Protein AF-A0A8V8TLH5-F1 (afdb_monomer_lite)

Secondary structure (DSSP, 8-state):
------GGGS-HHHHHHHHHHHHH-EEEEEEETTEEEEEEEEEEEETTTTEEEEEEETTEEEEEEEGGGEEEEEESS-SHHHHHTT-TTS-GGGEEEEEE-SSSS-EEEEEEE-

Organism: Homo sapiens (NCBI:txid9606)

pLDDT: mean 89.62, std 9.77, range [37.41, 97.0]

Sequence (114 aa):
MSTTVNVDSLAEYEKSQIKRALELGTVMTVFSFRKSTPERRTVQVIMETRQVAWSKTADKIEGFLDIMEIKEIRPGKNSKDFERAKAVRQKEDCCFTILYGTQFVLSTLSLAVG

Structure (mmCIF, N/CA/C/O backbone):
data_AF-A0A8V8TLH5-F1
#
_entry.id   AF-A0A8V8TLH5-F1
#
loop_
_atom_site.group_PDB
_atom_site.id
_atom_site.type_symbol
_atom_site.label_atom_id
_atom_site.label_alt_id
_atom_site.label_comp_id
_atom_site.label_asym_id
_atom_site.label_entity_id
_atom_site.label_seq_id
_atom_site.pdbx_PDB_ins_code
_atom_site.Cartn_x
_atom_site.Cartn_y
_atom_site.Cartn_z
_atom_site.occupancy
_atom_site.B_iso_or_equiv
_atom_site.auth_seq_id
_atom_site.auth_comp_id
_atom_site.auth_asym_id
_atom_site.auth_atom_id
_atom_site.pdbx_PDB_model_num
ATOM 1 N N . MET A 1 1 ? -10.941 -4.119 -17.618 1.00 37.41 1 MET A N 1
ATOM 2 C CA . MET A 1 1 ? -11.616 -2.842 -17.308 1.00 37.41 1 MET A CA 1
ATOM 3 C C . MET A 1 1 ? -11.698 -2.752 -15.798 1.00 37.41 1 MET A C 1
ATOM 5 O O . MET A 1 1 ? -12.304 -3.633 -15.208 1.00 37.41 1 MET A O 1
ATOM 9 N N . SER A 1 2 ? -11.005 -1.797 -15.175 1.00 47.72 2 SER A N 1
ATOM 10 C CA . SER A 1 2 ? -11.088 -1.614 -13.723 1.00 47.72 2 SER A CA 1
ATOM 11 C C . SER A 1 2 ? -12.333 -0.786 -13.435 1.00 47.72 2 SER A C 1
ATOM 13 O O . SER A 1 2 ? -12.397 0.380 -13.824 1.00 47.72 2 SER A O 1
ATOM 15 N N . T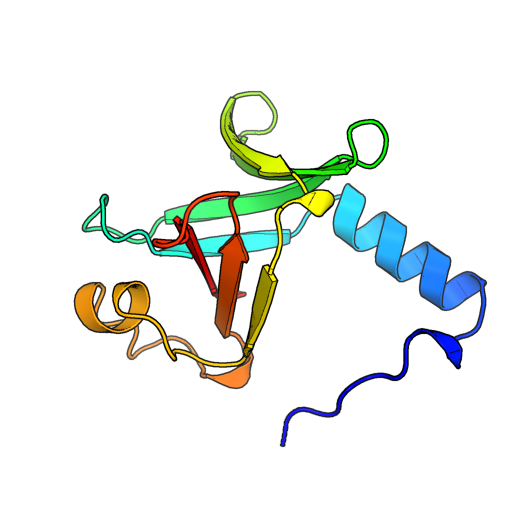HR A 1 3 ? -13.364 -1.402 -12.864 1.00 54.19 3 THR A N 1
ATOM 16 C CA . THR A 1 3 ? -14.587 -0.698 -12.477 1.00 54.19 3 THR A CA 1
ATOM 17 C C . THR A 1 3 ? -14.253 0.180 -11.277 1.00 54.19 3 THR A C 1
ATOM 19 O O . THR A 1 3 ? -14.034 -0.317 -10.175 1.00 54.19 3 THR A O 1
ATOM 22 N N . THR A 1 4 ? -14.159 1.491 -11.482 1.00 62.78 4 THR A N 1
ATOM 23 C CA . THR A 1 4 ? -13.987 2.448 -10.386 1.00 62.78 4 THR A CA 1
ATOM 24 C C . THR A 1 4 ? -15.260 2.446 -9.545 1.00 62.78 4 THR A C 1
ATOM 26 O O . THR A 1 4 ? -16.301 2.926 -9.994 1.00 62.78 4 THR A O 1
ATOM 29 N N . VAL A 1 5 ? -15.200 1.869 -8.344 1.00 73.06 5 VAL A N 1
ATOM 30 C CA . VAL A 1 5 ? -16.321 1.899 -7.398 1.00 73.06 5 VAL A CA 1
ATOM 31 C C . VAL A 1 5 ? -16.475 3.334 -6.900 1.00 73.06 5 VAL A C 1
ATOM 33 O O . VAL A 1 5 ? -15.538 3.893 -6.330 1.00 73.06 5 VAL A O 1
ATOM 36 N N . ASN A 1 6 ? -17.643 3.942 -7.116 1.00 81.06 6 ASN A N 1
ATOM 37 C CA . ASN A 1 6 ? -17.948 5.240 -6.524 1.00 81.06 6 ASN A CA 1
ATOM 38 C C . ASN A 1 6 ? -18.261 5.045 -5.035 1.00 81.06 6 ASN A C 1
ATOM 40 O O . ASN A 1 6 ? -19.387 4.706 -4.666 1.00 81.06 6 ASN A O 1
ATOM 44 N N . VAL A 1 7 ? -17.252 5.256 -4.190 1.00 81.94 7 VAL A N 1
ATOM 45 C CA . VAL A 1 7 ? -17.341 5.047 -2.739 1.00 81.94 7 VAL A CA 1
ATOM 46 C C . VAL A 1 7 ? -18.450 5.893 -2.111 1.00 81.94 7 VAL A C 1
ATOM 48 O O . VAL A 1 7 ? -19.109 5.422 -1.188 1.00 81.94 7 VAL A O 1
ATOM 51 N N . ASP A 1 8 ? -18.726 7.091 -2.631 1.00 83.81 8 ASP A N 1
ATOM 52 C CA . ASP A 1 8 ? -19.736 7.989 -2.059 1.00 83.81 8 ASP A CA 1
ATOM 53 C C . ASP A 1 8 ? -21.156 7.429 -2.190 1.00 83.81 8 ASP A C 1
ATOM 55 O O . ASP A 1 8 ? -21.980 7.642 -1.299 1.00 83.81 8 ASP A O 1
ATOM 59 N N . SER A 1 9 ? -21.405 6.643 -3.243 1.00 90.75 9 SER A N 1
ATOM 60 C CA . SER A 1 9 ? -22.699 6.005 -3.520 1.00 90.75 9 SER A CA 1
ATOM 61 C C . SER A 1 9 ? -22.980 4.733 -2.710 1.00 90.75 9 SER A C 1
ATOM 63 O O . SER A 1 9 ? -24.109 4.247 -2.728 1.00 90.75 9 SER A O 1
ATOM 65 N N . LEU A 1 10 ? -21.980 4.198 -2.001 1.00 90.75 10 LEU A N 1
ATOM 66 C CA . LEU A 1 10 ? -22.126 2.979 -1.202 1.00 90.75 10 LEU A CA 1
ATOM 67 C C . LEU A 1 10 ? -22.960 3.221 0.061 1.00 90.75 10 LEU A C 1
ATOM 69 O O . LEU A 1 10 ? -22.903 4.298 0.670 1.00 90.75 10 LEU A O 1
ATOM 73 N N . ALA A 1 11 ? -23.677 2.188 0.504 1.00 94.88 11 ALA A N 1
ATOM 74 C CA . ALA A 1 11 ? -24.384 2.218 1.777 1.00 94.88 11 ALA A CA 1
ATOM 75 C C . ALA A 1 11 ? -23.395 2.302 2.955 1.00 94.88 11 ALA A C 1
ATOM 77 O O . ALA A 1 11 ? -22.270 1.802 2.894 1.00 94.88 11 ALA A O 1
ATOM 78 N N . GLU A 1 12 ? -23.821 2.892 4.074 1.00 92.56 12 GLU A N 1
ATOM 79 C CA . GLU A 1 12 ? -22.938 3.118 5.231 1.00 92.56 12 GLU A CA 1
ATOM 80 C C . GLU A 1 12 ? -22.371 1.815 5.822 1.00 92.56 12 GLU A C 1
ATOM 82 O O . GLU A 1 12 ? -21.224 1.756 6.273 1.00 92.56 12 GLU A O 1
ATOM 87 N N . TYR A 1 13 ? -23.152 0.734 5.757 1.00 94.38 13 TYR A N 1
ATOM 88 C CA . TYR A 1 13 ? -22.699 -0.599 6.143 1.00 94.38 13 TYR A CA 1
ATOM 89 C C . TYR A 1 13 ? -21.555 -1.110 5.254 1.00 94.38 13 TYR A C 1
ATOM 91 O O . TYR A 1 13 ? -20.571 -1.634 5.772 1.00 94.38 13 TYR A O 1
ATOM 99 N N . GLU A 1 14 ? -21.631 -0.912 3.936 1.00 94.00 14 GLU A N 1
ATOM 100 C CA . GLU A 1 14 ? -20.583 -1.334 2.996 1.00 94.00 14 GLU A CA 1
ATOM 101 C C . GLU A 1 14 ? -19.297 -0.532 3.224 1.00 94.00 14 GLU A C 1
ATOM 103 O O . GLU A 1 14 ? -18.209 -1.101 3.316 1.00 94.00 14 GLU A O 1
ATOM 108 N N . LYS A 1 15 ? -19.421 0.788 3.425 1.00 92.44 15 LYS A N 1
ATOM 109 C CA . LYS A 1 15 ? -18.297 1.658 3.810 1.00 92.44 15 LYS A CA 1
ATOM 110 C C . LYS A 1 15 ? -17.635 1.174 5.103 1.00 92.44 15 LYS A C 1
ATOM 112 O O . LYS A 1 15 ? -16.407 1.128 5.192 1.00 92.44 15 LYS A O 1
ATOM 117 N N . SER A 1 16 ? -18.438 0.772 6.088 1.00 93.56 16 SER A N 1
ATOM 118 C CA . SER A 1 16 ? -17.955 0.237 7.368 1.00 93.56 16 SER A CA 1
ATOM 119 C C . SER A 1 16 ? -17.234 -1.103 7.203 1.00 93.56 16 SER A C 1
ATOM 121 O O . SER A 1 16 ? -16.185 -1.318 7.810 1.00 93.56 16 SER A O 1
ATOM 123 N N . GLN A 1 17 ? -17.745 -1.994 6.350 1.00 94.06 17 GLN A N 1
ATOM 124 C CA . GLN A 1 17 ? -17.081 -3.259 6.030 1.00 94.06 17 GLN A CA 1
ATOM 125 C C . GLN A 1 17 ? -15.730 -3.041 5.344 1.00 94.06 17 GLN A C 1
ATOM 127 O O . GLN A 1 17 ? -14.757 -3.702 5.703 1.00 94.06 17 GLN A O 1
ATOM 132 N N . ILE A 1 18 ? -15.648 -2.095 4.404 1.00 92.75 18 ILE A N 1
ATOM 133 C CA . ILE A 1 18 ? -14.396 -1.756 3.716 1.00 92.75 18 ILE A CA 1
ATOM 134 C C . ILE A 1 18 ? -13.369 -1.211 4.711 1.00 92.75 18 ILE A C 1
ATOM 136 O O . ILE A 1 18 ? -12.234 -1.684 4.726 1.00 92.75 18 ILE A O 1
ATOM 140 N N . LYS A 1 19 ? -13.757 -0.268 5.581 1.00 92.50 19 LYS A N 1
ATOM 141 C CA . LYS A 1 19 ? -12.868 0.261 6.632 1.00 92.50 19 LYS A CA 1
ATOM 142 C C . LYS A 1 19 ? -12.326 -0.855 7.520 1.00 92.50 19 LYS A C 1
ATOM 144 O O . LYS A 1 19 ? -11.115 -0.972 7.671 1.00 92.50 19 LYS A O 1
ATOM 149 N N . ARG A 1 20 ? -13.206 -1.737 7.999 1.00 95.50 20 ARG A N 1
ATOM 150 C CA . ARG A 1 20 ? -12.814 -2.885 8.823 1.00 95.50 20 ARG A CA 1
ATOM 151 C C . ARG A 1 20 ? -11.866 -3.836 8.089 1.00 95.50 20 ARG A C 1
ATOM 153 O O . ARG A 1 20 ? -10.926 -4.340 8.691 1.00 95.50 20 ARG A O 1
ATOM 160 N N . ALA A 1 21 ? -12.091 -4.097 6.803 1.00 94.38 21 ALA A N 1
ATOM 161 C CA . ALA A 1 21 ? -11.203 -4.947 6.010 1.00 94.38 21 ALA A CA 1
ATOM 162 C C . ALA A 1 21 ? -9.806 -4.323 5.850 1.00 94.38 21 ALA A C 1
ATOM 164 O O . ALA A 1 21 ? -8.800 -5.023 5.953 1.00 94.38 21 ALA A O 1
ATOM 165 N N . LEU A 1 22 ? -9.741 -3.004 5.650 1.00 94.81 22 LEU A N 1
ATOM 166 C CA . LEU A 1 22 ? -8.482 -2.262 5.589 1.00 94.81 22 LEU A CA 1
ATOM 167 C C . LEU A 1 22 ? -7.753 -2.252 6.943 1.00 94.81 22 LEU A C 1
ATOM 169 O O . LEU A 1 22 ? -6.535 -2.408 6.964 1.00 94.81 22 LEU A O 1
ATOM 173 N N . GLU A 1 23 ? -8.481 -2.120 8.054 1.00 95.75 23 GLU A N 1
ATOM 174 C CA . GLU A 1 23 ? -7.945 -2.189 9.425 1.00 95.75 23 GLU A CA 1
ATOM 175 C C . GLU A 1 23 ? -7.370 -3.564 9.774 1.00 95.75 23 GLU A C 1
ATOM 177 O O . GLU A 1 23 ? -6.274 -3.654 10.319 1.00 95.75 23 GLU A O 1
ATOM 182 N N . LEU A 1 24 ? -8.089 -4.641 9.439 1.00 95.06 24 LEU A N 1
ATOM 183 C CA . LEU A 1 24 ? -7.629 -6.017 9.670 1.00 95.06 24 LEU A CA 1
ATOM 184 C C . LEU A 1 24 ? -6.387 -6.361 8.837 1.00 95.06 24 LEU A C 1
ATOM 186 O O . LEU A 1 24 ? -5.582 -7.205 9.232 1.00 95.06 24 LEU A O 1
ATOM 190 N N . GLY A 1 25 ? -6.249 -5.706 7.687 1.00 94.88 25 GLY A N 1
ATOM 191 C CA . GLY A 1 25 ? -5.136 -5.870 6.776 1.00 94.88 25 GLY A CA 1
ATOM 192 C C . GLY A 1 25 ? -5.312 -7.010 5.779 1.00 94.88 25 GLY A C 1
ATOM 193 O O . GLY A 1 25 ? -6.105 -7.936 5.935 1.00 94.88 25 GLY A O 1
ATOM 194 N N . THR A 1 26 ? -4.541 -6.931 4.701 1.00 95.25 26 THR A N 1
ATOM 195 C CA . THR A 1 26 ? -4.517 -7.910 3.613 1.00 95.25 26 THR A CA 1
ATOM 196 C C . THR A 1 26 ? -3.084 -8.341 3.350 1.00 95.25 26 THR A C 1
ATOM 198 O O . THR A 1 26 ? -2.171 -7.516 3.299 1.00 95.25 26 THR A O 1
ATOM 201 N N . VAL A 1 27 ? -2.864 -9.642 3.158 1.00 95.31 27 VAL A N 1
ATOM 202 C CA . VAL A 1 27 ? -1.536 -10.141 2.795 1.00 95.31 27 VAL A CA 1
ATOM 203 C C . VAL A 1 27 ? -1.272 -9.855 1.322 1.00 95.31 27 VAL A C 1
ATOM 205 O O . VAL A 1 27 ? -1.932 -10.404 0.443 1.00 95.31 27 VAL A O 1
ATOM 208 N N . MET A 1 28 ? -0.268 -9.029 1.057 1.00 95.56 28 MET A N 1
ATOM 209 C CA . MET A 1 28 ? 0.142 -8.619 -0.282 1.00 95.56 28 MET A CA 1
ATOM 210 C C . MET A 1 28 ? 1.628 -8.902 -0.490 1.00 95.56 28 MET A C 1
ATOM 212 O O . MET A 1 28 ? 2.409 -9.013 0.457 1.00 95.56 28 MET A O 1
ATOM 216 N N . THR A 1 29 ? 2.047 -9.027 -1.742 1.00 94.81 29 THR A N 1
ATOM 217 C CA . THR A 1 29 ? 3.461 -8.986 -2.108 1.00 94.81 29 THR A CA 1
ATOM 218 C C . THR A 1 29 ? 3.893 -7.536 -2.269 1.00 94.81 29 THR A C 1
ATOM 220 O O . THR A 1 29 ? 3.334 -6.810 -3.086 1.00 94.81 29 THR A O 1
ATOM 223 N N . VAL A 1 30 ? 4.907 -7.135 -1.508 1.00 94.25 30 VAL A N 1
ATOM 224 C CA . VAL A 1 30 ? 5.536 -5.819 -1.587 1.00 94.25 30 VAL A CA 1
ATOM 225 C C . VAL A 1 30 ? 6.731 -5.890 -2.528 1.00 94.25 30 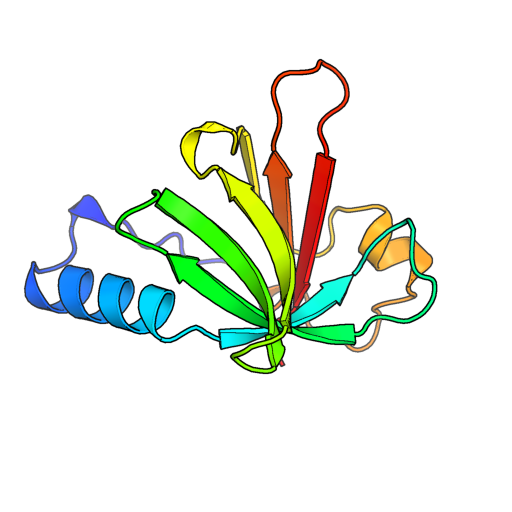VAL A C 1
ATOM 227 O O . VAL A 1 30 ? 7.640 -6.705 -2.345 1.00 94.25 30 VAL A O 1
ATOM 230 N N . PHE A 1 31 ? 6.732 -5.010 -3.521 1.00 92.00 31 PHE A N 1
ATOM 231 C CA . PHE A 1 31 ? 7.815 -4.800 -4.469 1.00 92.00 31 PHE A CA 1
ATOM 232 C C . PHE A 1 31 ? 8.509 -3.488 -4.118 1.00 92.00 31 PHE A C 1
ATOM 234 O O . PHE A 1 31 ? 7.861 -2.461 -3.927 1.00 92.00 31 PHE A O 1
ATOM 241 N N . SER A 1 32 ? 9.834 -3.522 -4.011 1.00 81.06 32 SER A N 1
ATOM 242 C CA . SER A 1 32 ? 10.628 -2.348 -3.665 1.00 81.06 32 SER A CA 1
ATOM 243 C C . SER A 1 32 ? 11.857 -2.277 -4.541 1.00 81.06 32 SER A C 1
ATOM 245 O O . SER A 1 32 ? 12.593 -3.250 -4.662 1.00 81.06 32 SER A O 1
ATOM 247 N N . PHE A 1 33 ? 12.173 -1.091 -5.042 1.00 73.50 33 PHE A N 1
ATOM 248 C CA . PHE A 1 33 ? 13.433 -0.867 -5.731 1.00 73.50 33 PHE A CA 1
ATOM 249 C C . PHE A 1 33 ? 14.664 -1.173 -4.861 1.00 73.50 33 PHE A C 1
ATOM 251 O O . PHE A 1 33 ? 15.731 -1.499 -5.383 1.00 73.50 33 PHE A O 1
ATOM 258 N N . ARG A 1 34 ? 14.553 -1.070 -3.530 1.00 76.94 34 ARG A N 1
ATOM 259 C CA . ARG A 1 34 ? 15.682 -1.313 -2.618 1.00 76.94 34 ARG A CA 1
ATOM 260 C C . ARG A 1 34 ? 15.923 -2.797 -2.338 1.00 76.94 34 ARG A C 1
ATOM 262 O O . ARG A 1 34 ? 17.030 -3.149 -1.945 1.00 76.94 34 ARG A O 1
ATOM 269 N N . LYS A 1 35 ? 14.921 -3.660 -2.537 1.00 76.81 35 LYS A N 1
ATOM 270 C CA . LYS A 1 35 ? 14.999 -5.101 -2.259 1.00 76.81 35 LYS A CA 1
ATOM 271 C C . LYS A 1 35 ? 14.808 -5.886 -3.556 1.00 76.81 35 LYS A C 1
ATOM 273 O O . LYS A 1 35 ? 13.786 -5.762 -4.215 1.00 76.81 35 LYS A O 1
ATOM 278 N N . SER A 1 36 ? 15.781 -6.718 -3.924 1.00 71.81 36 SER A N 1
ATOM 279 C CA . SER A 1 36 ? 15.702 -7.525 -5.153 1.00 71.81 36 SER A CA 1
ATOM 280 C C . SER A 1 36 ? 14.607 -8.594 -5.108 1.00 71.81 36 SER A C 1
ATOM 282 O O . SER A 1 36 ? 14.070 -8.958 -6.151 1.00 71.81 36 SER A O 1
ATOM 284 N N . THR A 1 37 ? 14.282 -9.093 -3.915 1.00 83.56 37 THR A N 1
ATOM 285 C CA . THR A 1 37 ? 13.289 -10.150 -3.713 1.00 83.56 37 THR A CA 1
ATOM 286 C C . THR A 1 37 ? 11.968 -9.543 -3.242 1.00 83.56 37 THR A C 1
ATOM 288 O O . THR A 1 37 ? 11.961 -8.891 -2.195 1.00 83.56 37 THR A O 1
ATOM 291 N N . PRO A 1 38 ? 10.852 -9.763 -3.962 1.00 88.94 38 PRO A N 1
ATOM 292 C CA . PRO A 1 38 ? 9.524 -9.391 -3.489 1.00 88.94 38 PRO A CA 1
ATOM 293 C C . PRO A 1 38 ? 9.152 -10.184 -2.241 1.00 88.94 38 PRO A C 1
ATOM 295 O O . PRO A 1 38 ? 9.412 -11.387 -2.160 1.00 88.94 38 PRO A O 1
ATOM 298 N N . GLU A 1 39 ? 8.508 -9.537 -1.277 1.00 91.12 39 GLU A N 1
ATOM 299 C CA . GLU A 1 39 ? 8.219 -10.163 0.011 1.00 91.12 39 GLU A CA 1
ATOM 300 C C . GLU A 1 39 ? 6.728 -10.111 0.340 1.00 91.12 39 GLU A C 1
ATOM 302 O O . GLU A 1 39 ? 6.078 -9.089 0.133 1.00 91.12 39 GLU A O 1
ATOM 307 N N . ARG A 1 40 ? 6.169 -11.196 0.892 1.00 93.19 40 ARG A N 1
ATOM 308 C CA . ARG A 1 40 ? 4.798 -11.166 1.427 1.00 93.19 40 ARG A CA 1
ATOM 309 C C . ARG A 1 40 ? 4.774 -10.404 2.749 1.00 93.19 40 ARG A C 1
ATOM 311 O O . ARG A 1 40 ? 5.558 -10.714 3.649 1.00 93.19 40 ARG A O 1
ATOM 318 N N . ARG A 1 41 ? 3.884 -9.424 2.857 1.00 95.81 41 ARG A N 1
ATOM 319 C CA . ARG A 1 41 ? 3.647 -8.606 4.049 1.00 95.81 41 ARG A CA 1
ATOM 320 C C . ARG A 1 41 ? 2.154 -8.436 4.266 1.00 95.81 41 ARG A C 1
ATOM 322 O O . ARG A 1 41 ? 1.387 -8.433 3.305 1.00 95.81 41 ARG A O 1
ATOM 329 N N . THR A 1 42 ? 1.754 -8.276 5.518 1.00 96.12 42 THR A N 1
ATOM 330 C CA . THR A 1 42 ? 0.407 -7.804 5.836 1.00 96.12 42 THR A CA 1
ATOM 331 C C . THR A 1 42 ? 0.398 -6.297 5.663 1.00 96.12 42 THR A C 1
ATOM 333 O O . THR A 1 42 ? 1.204 -5.615 6.289 1.00 96.12 42 THR A O 1
ATOM 336 N N . VAL A 1 43 ? -0.468 -5.794 4.787 1.00 96.56 43 VAL A N 1
ATOM 337 C CA . VAL A 1 43 ? -0.687 -4.365 4.557 1.00 96.56 43 VAL A CA 1
ATOM 338 C C . VAL A 1 43 ? -1.999 -3.984 5.222 1.00 96.56 43 VAL A C 1
ATOM 340 O O . VAL A 1 43 ? -3.030 -4.564 4.892 1.00 96.56 43 VAL A O 1
ATOM 343 N N . GLN A 1 44 ? -1.962 -3.038 6.152 1.00 96.44 44 GLN A N 1
ATOM 344 C CA . GLN A 1 44 ? -3.119 -2.630 6.949 1.00 96.44 44 GLN A CA 1
ATOM 345 C C . GLN A 1 44 ? -3.187 -1.114 7.092 1.00 96.44 44 GLN A C 1
ATOM 347 O O . GLN A 1 44 ? -2.168 -0.427 6.989 1.00 96.44 44 GLN A O 1
ATOM 352 N N . VAL A 1 45 ? -4.383 -0.600 7.354 1.00 96.75 45 VAL A N 1
ATOM 353 C CA . VAL A 1 45 ? -4.612 0.807 7.676 1.00 96.75 45 VAL A CA 1
ATOM 354 C C . VAL A 1 45 ? -4.779 0.954 9.182 1.00 96.75 45 VAL A C 1
ATOM 356 O O . VAL A 1 45 ? -5.715 0.420 9.764 1.00 96.75 45 VAL A O 1
ATOM 359 N N . ILE A 1 46 ? -3.887 1.713 9.808 1.00 95.31 46 ILE A N 1
ATOM 360 C CA . ILE A 1 46 ? -4.015 2.125 11.204 1.00 95.31 46 ILE A CA 1
ATOM 361 C C . ILE A 1 46 ? -4.881 3.380 11.208 1.00 95.31 46 ILE A C 1
ATOM 363 O O . ILE A 1 46 ? -4.426 4.457 10.813 1.00 95.31 46 ILE A O 1
ATOM 367 N N . MET A 1 47 ? -6.149 3.240 11.586 1.00 92.81 47 MET A N 1
ATOM 368 C CA . MET A 1 47 ? -7.113 4.336 11.472 1.00 92.81 47 MET A CA 1
ATOM 369 C C . MET A 1 47 ? -6.836 5.467 12.456 1.00 92.81 47 MET A C 1
ATOM 371 O O . MET A 1 47 ? -7.028 6.624 12.082 1.00 92.81 47 MET A O 1
ATOM 375 N N . GLU A 1 48 ? -6.348 5.173 13.669 1.00 92.00 48 GLU A N 1
ATOM 376 C CA . GLU A 1 48 ? -6.081 6.214 14.669 1.00 92.00 48 GLU A CA 1
ATOM 377 C C . GLU A 1 48 ? -4.989 7.178 14.199 1.00 92.00 48 GLU A C 1
ATOM 379 O O . GLU A 1 48 ? -5.119 8.390 14.360 1.00 92.00 48 GLU A O 1
ATOM 384 N N . THR A 1 49 ? -3.929 6.648 13.580 1.00 95.19 49 THR A N 1
ATOM 385 C CA . THR A 1 49 ? -2.808 7.448 13.062 1.00 95.19 49 THR A CA 1
ATOM 386 C C . THR A 1 49 ? -2.944 7.798 11.585 1.00 95.19 49 THR A C 1
ATOM 388 O O . THR A 1 49 ? -2.131 8.561 11.071 1.00 95.19 49 THR A O 1
ATOM 391 N N . ARG A 1 50 ? -3.969 7.275 10.901 1.00 95.94 50 ARG A N 1
ATOM 392 C CA . ARG A 1 50 ? -4.210 7.43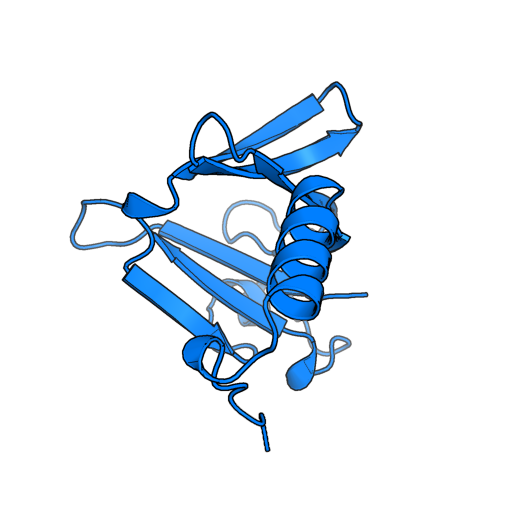8 9.459 1.00 95.94 50 ARG A CA 1
ATOM 393 C C . ARG A 1 50 ? -3.012 7.014 8.608 1.00 95.94 50 ARG A C 1
ATOM 395 O O . ARG A 1 50 ? -2.634 7.694 7.656 1.00 95.94 50 ARG A O 1
ATOM 402 N N . GLN A 1 51 ? -2.425 5.870 8.937 1.00 96.88 51 GLN A N 1
ATOM 403 C CA . GLN A 1 51 ? -1.243 5.347 8.256 1.00 96.88 51 GLN A CA 1
ATOM 404 C C . GLN A 1 51 ? -1.544 4.035 7.544 1.00 96.88 51 GLN A C 1
ATOM 406 O O . GLN A 1 51 ? -2.280 3.197 8.057 1.00 96.88 51 GLN A O 1
ATOM 411 N N . VAL A 1 52 ? -0.919 3.818 6.389 1.00 97.00 52 VAL A N 1
ATOM 412 C CA . VAL A 1 52 ? -0.799 2.479 5.805 1.00 97.00 52 VAL A CA 1
ATOM 413 C C . VAL A 1 52 ? 0.505 1.876 6.308 1.00 97.00 52 VAL A C 1
ATOM 415 O O . VAL A 1 52 ? 1.571 2.453 6.102 1.00 97.00 52 VAL A O 1
ATOM 418 N N . ALA A 1 53 ? 0.434 0.719 6.955 1.00 96.19 53 ALA A N 1
ATOM 419 C CA . ALA A 1 53 ? 1.584 -0.002 7.485 1.00 96.19 53 ALA A CA 1
ATOM 420 C C . ALA A 1 53 ? 1.752 -1.343 6.771 1.00 96.19 53 ALA A C 1
ATOM 422 O O . ALA A 1 53 ? 0.768 -1.998 6.425 1.00 96.19 53 ALA A O 1
ATOM 423 N N . TRP A 1 54 ? 3.000 -1.775 6.582 1.00 95.38 54 TRP A N 1
ATOM 424 C CA . TRP A 1 54 ? 3.310 -3.124 6.111 1.00 95.38 54 TRP A CA 1
ATOM 425 C C . TRP A 1 54 ? 4.249 -3.833 7.080 1.00 95.38 54 TRP A C 1
ATOM 427 O O . TRP A 1 54 ? 5.279 -3.298 7.503 1.00 95.38 54 TRP A O 1
ATOM 437 N N . SER A 1 55 ? 3.894 -5.061 7.441 1.00 94.75 55 SER A N 1
ATOM 438 C CA . SER A 1 55 ? 4.573 -5.814 8.490 1.00 94.75 55 SER A CA 1
ATOM 439 C C . SER A 1 55 ? 4.871 -7.248 8.066 1.00 94.75 55 SER A C 1
ATOM 441 O O . SER A 1 55 ? 4.174 -7.850 7.241 1.00 94.75 55 SER A O 1
ATOM 443 N N . LYS A 1 56 ? 5.972 -7.795 8.591 1.00 91.44 56 LYS A N 1
ATOM 444 C CA . LYS A 1 56 ? 6.333 -9.208 8.388 1.00 91.44 56 LYS A CA 1
ATOM 445 C C . LYS A 1 56 ? 5.516 -10.116 9.309 1.00 91.44 56 LYS A C 1
ATOM 447 O O . LYS A 1 56 ? 5.148 -11.217 8.911 1.00 91.44 56 LYS A O 1
ATOM 452 N N . THR A 1 57 ? 5.255 -9.635 10.5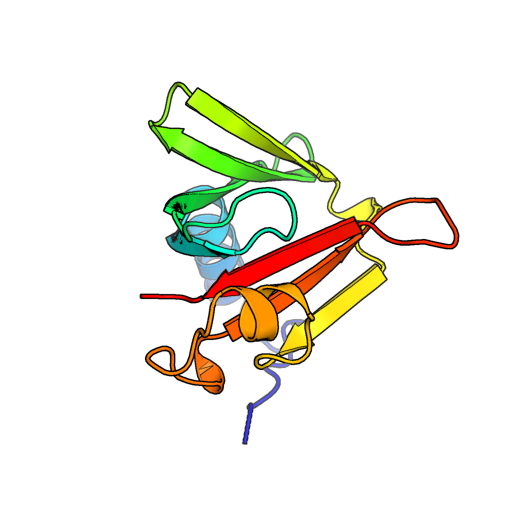18 1.00 87.06 57 THR A N 1
ATOM 453 C CA . THR A 1 57 ? 4.455 -10.248 11.586 1.00 87.06 57 THR A CA 1
ATOM 454 C C . THR A 1 57 ? 3.733 -9.132 12.345 1.00 87.06 57 THR A C 1
ATOM 456 O O . THR A 1 57 ? 4.073 -7.961 12.169 1.00 87.06 57 THR A O 1
ATOM 459 N N . ALA A 1 58 ? 2.745 -9.463 13.181 1.00 80.31 58 ALA A N 1
ATOM 460 C CA . ALA A 1 58 ? 1.935 -8.468 13.901 1.00 80.31 58 ALA A CA 1
ATOM 461 C C . ALA A 1 58 ? 2.764 -7.491 14.762 1.00 80.31 58 ALA A C 1
ATOM 463 O O . ALA A 1 58 ? 2.397 -6.334 14.921 1.00 80.31 58 ALA A O 1
ATOM 464 N N . ASP A 1 59 ? 3.906 -7.946 15.269 1.00 83.94 59 ASP A N 1
ATOM 465 C CA . ASP A 1 59 ? 4.848 -7.216 16.118 1.00 83.94 59 ASP A CA 1
ATOM 466 C C . ASP A 1 59 ? 5.998 -6.545 15.345 1.00 83.94 59 ASP A C 1
ATOM 468 O O . ASP A 1 59 ? 6.745 -5.747 15.910 1.00 83.94 59 ASP A O 1
ATOM 472 N N . LYS A 1 60 ? 6.155 -6.837 14.046 1.00 90.94 60 LYS A N 1
ATOM 473 C CA . LYS A 1 60 ? 7.285 -6.362 13.237 1.00 90.94 60 LYS A CA 1
ATOM 474 C C . LYS A 1 60 ? 6.829 -5.571 12.018 1.00 90.94 60 LYS A C 1
ATOM 476 O O . LYS A 1 60 ? 6.798 -6.082 10.891 1.00 90.94 60 LYS A O 1
ATOM 481 N N . ILE A 1 61 ? 6.525 -4.298 12.255 1.00 92.25 61 ILE A N 1
ATOM 482 C CA . ILE A 1 61 ? 6.261 -3.304 11.210 1.00 92.25 61 ILE A CA 1
ATOM 483 C C . ILE A 1 61 ? 7.580 -2.958 10.510 1.00 92.25 61 ILE A C 1
ATOM 485 O O . ILE A 1 61 ? 8.565 -2.607 11.153 1.00 92.25 61 ILE A O 1
ATOM 489 N N . GLU A 1 62 ? 7.611 -3.081 9.183 1.00 91.81 62 GLU A N 1
ATOM 490 C CA . GLU A 1 62 ? 8.788 -2.737 8.375 1.00 91.81 62 GLU A CA 1
ATOM 491 C C . GLU A 1 62 ? 8.738 -1.311 7.833 1.00 91.81 62 GLU A C 1
ATOM 493 O O . GLU A 1 62 ? 9.775 -0.754 7.476 1.00 91.81 62 GLU A O 1
ATOM 498 N N . GLY A 1 63 ? 7.547 -0.725 7.765 1.00 92.62 63 GLY A N 1
ATOM 499 C CA . GLY A 1 63 ? 7.372 0.671 7.417 1.00 92.62 63 GLY A CA 1
ATOM 500 C C . GLY A 1 63 ? 5.919 1.112 7.475 1.00 92.62 63 GLY A C 1
ATOM 501 O O . GLY A 1 63 ? 4.997 0.301 7.605 1.00 92.62 63 GLY A O 1
ATOM 502 N N . PHE A 1 64 ? 5.758 2.424 7.392 1.00 94.69 64 PHE A N 1
ATOM 503 C CA . PHE A 1 64 ? 4.486 3.120 7.345 1.00 94.69 64 PHE A CA 1
ATOM 504 C C . PHE A 1 64 ? 4.562 4.240 6.304 1.00 94.69 64 PHE A C 1
ATOM 506 O O . PHE A 1 64 ? 5.642 4.753 6.000 1.00 94.69 64 PHE A O 1
ATOM 513 N N . LEU A 1 65 ? 3.409 4.623 5.772 1.00 95.44 65 LEU A N 1
ATOM 514 C CA . LEU A 1 65 ? 3.211 5.867 5.036 1.00 95.44 65 LEU A CA 1
ATOM 515 C C . LEU A 1 65 ? 1.964 6.557 5.581 1.00 95.44 65 LEU A C 1
ATOM 517 O O . LEU A 1 65 ? 0.985 5.895 5.931 1.00 95.44 65 LEU A O 1
ATOM 521 N N . ASP A 1 66 ? 2.003 7.880 5.665 1.00 96.44 66 ASP A N 1
ATOM 522 C CA . ASP A 1 66 ? 0.839 8.677 6.037 1.00 96.44 66 ASP A CA 1
ATOM 523 C C . ASP A 1 66 ? -0.121 8.764 4.842 1.00 96.44 66 ASP A C 1
ATOM 525 O O . ASP A 1 66 ? 0.289 9.067 3.718 1.00 96.44 66 ASP A O 1
ATOM 529 N N . ILE A 1 67 ? -1.410 8.499 5.071 1.00 96.38 67 ILE A N 1
ATOM 530 C CA . ILE A 1 67 ? -2.448 8.608 4.039 1.00 96.38 67 ILE A CA 1
ATOM 531 C C . ILE A 1 67 ? -2.497 10.029 3.462 1.00 96.38 67 ILE A C 1
ATOM 533 O O . ILE A 1 67 ? -2.746 10.195 2.269 1.00 96.38 67 ILE A O 1
ATOM 537 N N . MET A 1 68 ? -2.219 11.052 4.271 1.00 96.19 68 MET A N 1
ATOM 538 C CA . MET A 1 68 ? -2.191 12.453 3.838 1.00 96.19 68 MET A CA 1
ATOM 539 C C . MET A 1 68 ? -1.049 12.756 2.859 1.00 96.19 68 MET A C 1
ATOM 541 O O . MET A 1 68 ? -1.109 13.740 2.119 1.00 96.19 68 MET A O 1
ATOM 545 N N . GLU A 1 69 ? -0.011 11.921 2.832 1.00 96.75 69 GLU A N 1
ATOM 546 C CA . GLU A 1 69 ? 1.111 12.063 1.907 1.00 96.75 69 GLU A CA 1
ATOM 547 C C . GLU A 1 69 ? 0.883 11.355 0.569 1.00 96.75 69 GLU A C 1
ATOM 549 O O . GLU A 1 69 ? 1.668 11.569 -0.358 1.00 96.75 69 GLU A O 1
ATOM 554 N N . ILE A 1 70 ? -0.174 10.547 0.433 1.00 97.00 70 ILE A N 1
ATOM 555 C CA . ILE A 1 70 ? -0.518 9.889 -0.830 1.00 97.00 70 ILE A CA 1
ATOM 556 C C . ILE A 1 70 ? -0.876 10.956 -1.867 1.00 97.00 70 ILE A C 1
ATOM 558 O O . ILE A 1 70 ? -1.773 11.775 -1.671 1.00 97.00 70 ILE A O 1
ATOM 562 N N . LYS A 1 71 ? -0.167 10.934 -2.995 1.00 96.94 71 LYS A N 1
ATOM 5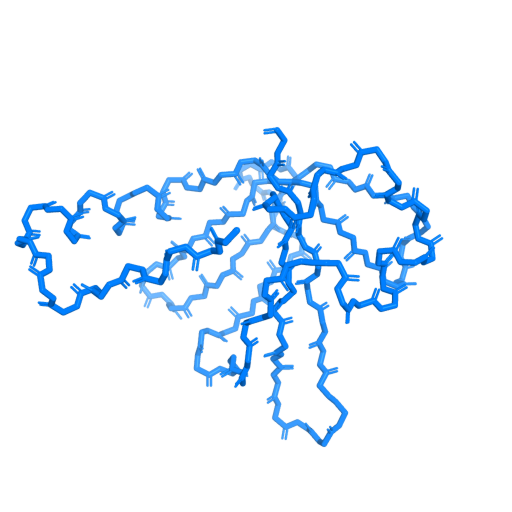63 C CA . LYS A 1 71 ? -0.419 11.815 -4.143 1.00 96.94 71 LYS A CA 1
ATOM 564 C C . LYS A 1 71 ? -1.206 11.120 -5.237 1.00 96.94 71 LYS A C 1
ATOM 566 O O . LYS A 1 71 ? -1.990 11.761 -5.926 1.00 96.94 71 LYS A O 1
ATOM 571 N N . GLU A 1 72 ? -0.985 9.821 -5.404 1.00 95.56 72 GLU A N 1
ATOM 572 C CA . GLU A 1 72 ? -1.584 9.042 -6.478 1.00 95.56 72 GLU A CA 1
ATOM 573 C C . GLU A 1 72 ? -1.594 7.555 -6.105 1.00 95.56 72 GLU A C 1
ATOM 575 O O . GLU A 1 72 ? -0.643 7.046 -5.507 1.00 95.56 72 GLU A O 1
ATOM 580 N N . ILE A 1 73 ? -2.652 6.845 -6.500 1.00 94.56 73 ILE A N 1
ATOM 581 C CA . ILE A 1 73 ? -2.697 5.382 -6.494 1.00 94.56 73 ILE A CA 1
ATOM 582 C C . ILE A 1 73 ? -2.924 4.933 -7.933 1.00 94.56 73 ILE A C 1
ATOM 584 O O . ILE A 1 73 ? -3.975 5.204 -8.513 1.00 94.56 73 ILE A O 1
ATOM 588 N N . ARG A 1 74 ? -1.937 4.252 -8.516 1.00 95.12 74 ARG A N 1
ATOM 589 C CA . ARG A 1 74 ? -2.003 3.769 -9.898 1.00 95.12 74 ARG A CA 1
ATOM 590 C C . ARG A 1 74 ? -2.351 2.288 -9.939 1.00 95.12 74 ARG A C 1
ATOM 592 O O . ARG A 1 74 ? -1.578 1.504 -9.390 1.00 95.12 74 ARG A O 1
ATOM 599 N N . PRO A 1 75 ? -3.442 1.880 -10.607 1.00 93.44 75 PRO A N 1
ATOM 600 C CA . PRO A 1 75 ? -3.696 0.470 -10.865 1.00 93.44 75 PRO A CA 1
ATOM 601 C C . PRO A 1 75 ? -2.691 -0.085 -11.886 1.00 93.44 75 PRO A C 1
ATOM 603 O O . PRO A 1 75 ? -2.128 0.653 -12.703 1.00 93.44 75 PRO A O 1
ATOM 606 N N . GLY A 1 76 ? -2.488 -1.398 -11.854 1.00 92.69 76 GLY A N 1
ATOM 607 C CA . GLY A 1 76 ? -1.596 -2.107 -12.762 1.00 92.69 76 GLY A CA 1
ATOM 608 C C . GLY A 1 76 ? -0.145 -2.157 -12.291 1.00 92.69 76 GLY A C 1
ATOM 609 O O . GLY A 1 76 ? 0.178 -1.955 -11.119 1.00 92.69 76 GLY A O 1
ATOM 610 N N . LYS A 1 77 ? 0.754 -2.444 -13.236 1.00 90.88 77 LYS A N 1
ATOM 611 C CA . LYS A 1 77 ? 2.195 -2.636 -12.989 1.00 90.88 77 LYS A CA 1
ATOM 612 C C . LYS A 1 77 ? 3.047 -1.479 -13.505 1.00 90.88 77 LYS A C 1
ATOM 614 O O . LYS A 1 77 ? 4.158 -1.675 -13.982 1.00 90.88 77 LYS A O 1
ATOM 619 N N . ASN A 1 78 ? 2.528 -0.262 -13.400 1.00 85.25 78 ASN A N 1
ATOM 620 C CA . ASN A 1 78 ? 3.102 0.932 -14.025 1.00 85.25 78 ASN A CA 1
ATOM 621 C C . ASN A 1 78 ? 4.284 1.540 -13.239 1.00 85.25 78 ASN A C 1
ATOM 623 O O . ASN A 1 78 ? 4.503 2.755 -13.279 1.00 85.25 78 ASN A O 1
ATOM 627 N N . SER A 1 79 ? 5.027 0.721 -12.488 1.00 88.00 79 SER A N 1
ATOM 628 C CA . SER A 1 79 ? 6.179 1.147 -11.694 1.00 88.00 79 SER A CA 1
ATOM 629 C C . SER A 1 79 ? 7.439 0.359 -12.044 1.00 88.00 79 SER A C 1
ATOM 631 O O . SER A 1 79 ? 7.406 -0.833 -12.357 1.00 88.00 79 SER A O 1
ATOM 633 N N . LYS A 1 80 ? 8.586 1.029 -11.892 1.00 87.31 80 LYS A N 1
ATOM 634 C CA . LYS A 1 80 ? 9.913 0.420 -12.067 1.00 87.31 80 LYS A CA 1
ATOM 635 C C . LYS A 1 80 ? 10.178 -0.723 -11.080 1.00 87.31 80 LYS A C 1
ATOM 637 O O . LYS A 1 80 ? 11.038 -1.563 -11.342 1.00 87.31 80 LYS A O 1
ATOM 642 N N . ASP A 1 81 ? 9.455 -0.772 -9.958 1.00 87.81 81 ASP A N 1
ATOM 643 C CA . ASP A 1 81 ? 9.568 -1.863 -8.987 1.00 87.81 81 ASP A CA 1
ATOM 644 C C . ASP A 1 81 ? 9.121 -3.194 -9.603 1.00 87.81 81 ASP A C 1
ATOM 646 O O . ASP A 1 81 ? 9.816 -4.204 -9.467 1.00 87.81 81 ASP A O 1
ATOM 650 N N . PHE A 1 82 ? 7.993 -3.196 -10.324 1.00 89.19 82 PHE A N 1
ATOM 651 C CA . PHE A 1 82 ? 7.463 -4.396 -10.973 1.00 89.19 82 PHE A CA 1
ATOM 652 C C . PHE A 1 82 ? 8.334 -4.860 -12.142 1.00 89.19 82 PHE A C 1
ATOM 654 O O . PHE A 1 82 ? 8.558 -6.066 -12.295 1.00 89.19 82 PHE A O 1
ATOM 661 N N . GLU A 1 83 ? 8.855 -3.919 -12.935 1.00 85.25 83 GLU A N 1
ATOM 662 C CA . GLU A 1 83 ? 9.789 -4.203 -14.031 1.00 85.25 83 GLU A CA 1
ATOM 663 C C . GLU A 1 83 ? 11.057 -4.885 -13.505 1.00 85.25 83 GLU A C 1
ATOM 665 O O . GLU A 1 83 ? 11.441 -5.961 -13.972 1.00 85.25 83 GLU A O 1
ATOM 670 N N . ARG A 1 84 ? 11.680 -4.302 -12.473 1.00 82.94 84 ARG A N 1
ATOM 671 C CA . ARG A 1 84 ? 12.930 -4.811 -11.897 1.00 82.94 84 ARG A CA 1
ATOM 672 C C . ARG A 1 84 ? 12.754 -6.171 -11.234 1.00 82.94 84 ARG A C 1
ATOM 674 O O . ARG A 1 84 ? 13.615 -7.037 -11.381 1.00 82.94 84 ARG A O 1
ATOM 681 N N . ALA A 1 85 ? 11.647 -6.365 -10.526 1.00 82.88 85 ALA A N 1
ATOM 682 C CA . ALA A 1 85 ? 11.330 -7.634 -9.887 1.00 82.88 85 ALA A CA 1
ATOM 683 C C . ALA A 1 85 ? 10.887 -8.726 -10.872 1.00 82.88 85 ALA A C 1
ATOM 685 O O . ALA A 1 85 ? 10.641 -9.855 -10.445 1.00 82.88 85 ALA A O 1
ATOM 686 N N . LYS A 1 86 ? 10.759 -8.410 -12.172 1.00 79.69 86 LYS A N 1
ATOM 687 C CA . LYS A 1 86 ? 10.208 -9.309 -13.194 1.00 79.69 86 LYS A CA 1
ATOM 688 C C . LYS A 1 86 ? 8.890 -9.922 -12.719 1.00 79.69 86 LYS A C 1
ATOM 690 O O . LYS A 1 86 ? 8.710 -11.140 -12.773 1.00 79.69 86 LYS A O 1
ATOM 695 N N . ALA A 1 87 ? 7.968 -9.077 -12.252 1.00 79.38 87 ALA A N 1
ATOM 696 C CA . ALA A 1 87 ? 6.660 -9.464 -11.715 1.00 79.38 87 ALA A CA 1
ATOM 697 C C . ALA A 1 87 ? 5.690 -9.979 -12.804 1.00 79.38 87 ALA A C 1
ATOM 699 O O . ALA A 1 87 ? 4.520 -9.607 -12.864 1.00 79.38 87 ALA A O 1
ATOM 700 N N . VAL A 1 88 ? 6.180 -10.817 -13.720 1.00 75.75 88 VAL A N 1
ATOM 701 C CA . VAL A 1 88 ? 5.461 -11.348 -14.886 1.00 75.75 88 VAL A CA 1
ATOM 702 C C . VAL A 1 88 ? 4.329 -12.281 -14.453 1.00 75.75 88 VAL A C 1
ATOM 704 O O . VAL A 1 88 ? 3.316 -12.367 -15.134 1.00 75.75 88 VAL A O 1
ATOM 707 N N . ARG A 1 89 ? 4.472 -12.946 -13.298 1.00 82.12 89 ARG A N 1
ATOM 708 C CA . ARG A 1 89 ? 3.506 -13.938 -12.794 1.00 82.12 89 ARG A CA 1
ATOM 709 C C . ARG A 1 89 ? 2.258 -13.319 -12.162 1.00 82.12 89 ARG A C 1
ATOM 711 O O . ARG A 1 89 ? 1.238 -13.988 -12.062 1.00 82.12 89 ARG A O 1
ATOM 718 N N . GLN A 1 90 ? 2.342 -12.075 -11.707 1.00 85.69 90 GLN A N 1
ATOM 719 C CA . GLN A 1 90 ? 1.240 -11.359 -11.075 1.00 85.69 90 GLN A CA 1
ATOM 720 C C . GLN A 1 90 ? 0.246 -10.930 -12.153 1.00 85.69 90 GLN A C 1
ATOM 722 O O . GLN A 1 90 ? 0.657 -10.589 -13.258 1.00 85.69 90 GLN A O 1
ATOM 727 N N . LYS A 1 91 ? -1.055 -10.925 -11.879 1.00 88.19 91 LYS A N 1
ATOM 728 C CA . LYS A 1 91 ? -2.009 -10.334 -12.824 1.00 88.19 91 LYS A CA 1
ATOM 729 C C . LYS A 1 91 ? -2.021 -8.817 -12.663 1.00 88.19 91 LYS A C 1
ATOM 731 O O . LYS A 1 91 ? -1.751 -8.312 -11.579 1.00 88.19 91 LYS A O 1
ATOM 736 N N . GLU A 1 92 ? -2.264 -8.090 -13.747 1.00 87.00 92 GLU A N 1
ATOM 737 C CA . GLU A 1 92 ? -2.229 -6.623 -13.736 1.00 87.00 92 GLU A CA 1
ATOM 738 C C . GLU A 1 92 ? -3.343 -6.014 -12.873 1.00 87.00 92 GLU A C 1
ATOM 740 O O . GLU A 1 92 ? -3.103 -5.056 -12.148 1.00 87.00 92 GLU A O 1
ATOM 745 N N . ASP A 1 93 ? -4.526 -6.621 -12.875 1.00 90.00 93 ASP A N 1
ATOM 746 C CA . ASP A 1 93 ? -5.677 -6.240 -12.051 1.00 90.00 93 ASP A CA 1
ATOM 747 C C . ASP A 1 93 ? -5.480 -6.499 -10.548 1.00 90.00 93 ASP A C 1
ATOM 749 O O . ASP A 1 93 ? -6.159 -5.888 -9.727 1.00 90.00 93 ASP A O 1
ATOM 753 N N . CYS A 1 94 ? -4.515 -7.342 -10.177 1.00 92.12 94 CYS A N 1
ATOM 754 C CA . CYS A 1 94 ? -4.113 -7.562 -8.787 1.00 92.12 94 CYS A CA 1
ATOM 755 C C . CYS A 1 94 ? -3.014 -6.596 -8.315 1.00 92.12 94 CYS A C 1
ATOM 757 O O . CYS A 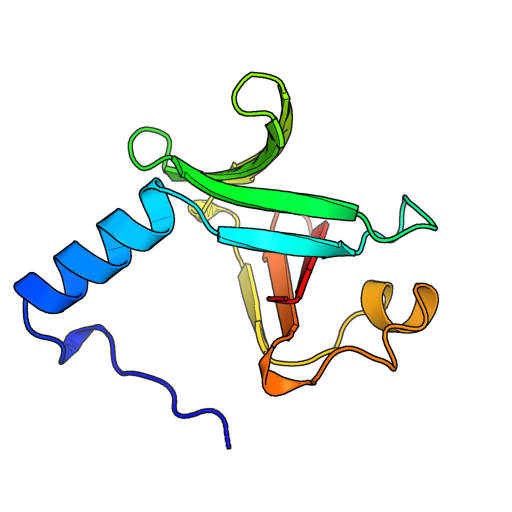1 94 ? -2.596 -6.684 -7.159 1.00 92.12 94 CYS A O 1
ATOM 759 N N . CYS A 1 95 ? -2.498 -5.724 -9.187 1.00 94.69 95 CYS A N 1
ATOM 760 C CA . CYS A 1 95 ? -1.362 -4.853 -8.899 1.00 94.69 95 CYS A CA 1
ATOM 761 C C . CYS A 1 95 ? -1.769 -3.387 -8.792 1.00 94.69 95 CYS A C 1
ATOM 763 O O . CYS A 1 95 ? -2.659 -2.911 -9.498 1.00 94.69 95 CYS A O 1
ATOM 765 N N . PHE A 1 96 ? -1.066 -2.657 -7.933 1.00 95.81 96 PHE A N 1
ATOM 766 C CA . PHE A 1 96 ? -1.134 -1.205 -7.884 1.00 95.81 96 PHE A CA 1
ATOM 767 C C . PHE A 1 96 ? 0.131 -0.613 -7.251 1.00 95.81 96 PHE A C 1
ATOM 769 O O . PHE A 1 96 ? 0.901 -1.302 -6.575 1.00 95.81 96 PHE A O 1
ATOM 776 N N . THR A 1 97 ? 0.345 0.685 -7.450 1.00 95.50 97 THR A N 1
ATOM 777 C CA . THR A 1 97 ? 1.435 1.446 -6.831 1.00 95.50 97 THR A CA 1
ATOM 778 C C . THR A 1 97 ? 0.883 2.668 -6.119 1.00 95.50 97 THR A C 1
ATOM 780 O O . THR A 1 97 ? 0.144 3.453 -6.711 1.00 95.50 97 THR A O 1
ATOM 783 N N . ILE A 1 98 ? 1.287 2.855 -4.864 1.00 95.69 98 ILE A N 1
ATOM 784 C CA . ILE A 1 98 ? 1.046 4.079 -4.100 1.00 95.69 98 ILE A CA 1
ATOM 785 C C . ILE A 1 98 ? 2.251 4.999 -4.283 1.00 95.69 98 ILE A C 1
ATOM 787 O O . ILE A 1 98 ? 3.383 4.608 -3.985 1.00 95.69 98 ILE A O 1
ATOM 791 N N . LEU A 1 99 ? 2.006 6.219 -4.752 1.00 95.38 99 LEU A N 1
ATOM 792 C CA . LEU A 1 99 ? 2.985 7.298 -4.774 1.00 95.38 99 LEU A CA 1
ATOM 793 C C . LEU A 1 99 ? 2.711 8.254 -3.627 1.00 95.38 99 LEU A C 1
ATOM 795 O O . LEU A 1 99 ? 1.603 8.778 -3.504 1.00 95.38 99 LEU A O 1
ATOM 799 N N . TYR A 1 100 ? 3.723 8.489 -2.800 1.00 95.94 100 TYR A N 1
ATOM 800 C CA . TYR A 1 100 ? 3.568 9.265 -1.577 1.00 95.94 100 TYR A CA 1
ATOM 801 C C . TYR A 1 100 ? 4.816 10.082 -1.234 1.00 95.94 100 TYR A C 1
ATOM 803 O O . TYR A 1 100 ? 5.928 9.795 -1.688 1.00 95.94 100 TYR A O 1
ATOM 811 N N . GLY A 1 101 ? 4.613 11.115 -0.421 1.00 95.81 101 GLY A N 1
ATOM 812 C CA . GLY A 1 101 ? 5.655 11.970 0.138 1.00 95.81 101 GLY A CA 1
ATOM 813 C C . GLY A 1 101 ? 5.437 13.454 -0.153 1.00 95.81 101 GLY A C 1
ATOM 814 O O . GLY A 1 101 ? 4.481 13.868 -0.812 1.00 95.81 101 GLY A O 1
ATOM 815 N N . THR A 1 102 ? 6.355 14.272 0.353 1.00 95.56 102 THR A N 1
ATOM 816 C CA . THR A 1 102 ? 6.297 15.743 0.278 1.00 95.56 102 THR A CA 1
ATOM 817 C C . THR A 1 102 ? 7.308 16.350 -0.697 1.00 95.56 102 THR A C 1
ATOM 819 O O . THR A 1 102 ? 7.265 17.548 -0.964 1.00 95.56 102 THR A O 1
ATOM 822 N N . GLN A 1 103 ? 8.211 15.536 -1.246 1.00 94.62 103 GLN A N 1
ATOM 823 C CA . GLN A 1 103 ? 9.253 15.968 -2.179 1.00 94.62 103 GLN A CA 1
ATOM 824 C C . GLN A 1 103 ? 8.792 15.853 -3.636 1.00 94.62 103 GLN A C 1
ATOM 826 O O . GLN A 1 103 ? 7.866 15.110 -3.948 1.00 94.62 103 GLN A O 1
ATOM 831 N N . PHE A 1 104 ? 9.489 16.544 -4.545 1.00 93.62 104 PHE A N 1
ATOM 832 C CA . PHE A 1 104 ? 9.248 16.411 -5.988 1.00 93.62 104 PHE A CA 1
ATOM 833 C C . PHE A 1 104 ? 9.444 14.966 -6.473 1.00 93.62 104 PHE A C 1
ATOM 835 O O . PHE A 1 104 ? 8.659 14.452 -7.266 1.00 93.62 104 PHE A O 1
ATOM 842 N N . VAL A 1 105 ? 10.477 14.289 -5.959 1.00 93.00 105 VAL A N 1
ATOM 843 C CA . VAL A 1 105 ? 10.688 12.859 -6.194 1.00 93.00 105 VAL A CA 1
ATOM 844 C C . VAL A 1 105 ? 9.930 12.076 -5.125 1.00 93.00 105 VAL A C 1
ATOM 846 O O . VAL A 1 105 ? 10.375 11.979 -3.983 1.00 93.00 105 VAL A O 1
ATOM 849 N N . LEU A 1 106 ? 8.773 11.532 -5.502 1.00 93.75 106 LEU A N 1
ATOM 850 C CA . LEU A 1 106 ? 7.924 10.752 -4.601 1.00 93.75 106 LEU A CA 1
ATOM 851 C C . LEU A 1 106 ? 8.509 9.366 -4.311 1.00 93.75 106 LEU A C 1
ATOM 853 O O . LEU A 1 106 ? 9.168 8.746 -5.152 1.00 93.75 106 LEU A O 1
ATOM 857 N N . SER A 1 107 ? 8.209 8.858 -3.118 1.00 92.56 107 SER A N 1
ATOM 858 C CA . SER A 1 107 ? 8.427 7.457 -2.769 1.00 92.56 107 SER A CA 1
ATOM 859 C C . SER A 1 107 ? 7.342 6.577 -3.386 1.00 92.56 107 SER A C 1
ATOM 861 O O . SER A 1 107 ? 6.245 7.037 -3.706 1.00 92.56 107 SER A O 1
ATOM 863 N N . THR A 1 108 ? 7.664 5.298 -3.573 1.00 93.50 108 THR A N 1
ATOM 864 C CA . THR A 1 108 ? 6.778 4.312 -4.197 1.00 93.50 108 THR A CA 1
ATOM 865 C C . THR A 1 108 ? 6.630 3.093 -3.300 1.00 93.50 108 THR A C 1
ATOM 867 O O . THR A 1 108 ? 7.609 2.577 -2.760 1.00 93.50 108 THR A O 1
ATOM 870 N N . LEU A 1 109 ? 5.388 2.638 -3.144 1.00 94.50 109 LEU A N 1
ATOM 871 C CA . LEU A 1 109 ? 5.052 1.350 -2.551 1.00 94.50 109 LEU A CA 1
ATOM 872 C C . LEU A 1 109 ? 4.245 0.558 -3.580 1.00 94.50 109 LEU A C 1
ATOM 874 O O . LEU A 1 109 ? 3.073 0.846 -3.821 1.00 94.50 109 LEU A O 1
ATOM 878 N N . SER A 1 110 ? 4.894 -0.414 -4.215 1.00 95.31 110 SER A N 1
ATOM 879 C CA . SER A 1 110 ? 4.289 -1.253 -5.250 1.00 95.31 110 SER A CA 1
ATOM 880 C C . SER A 1 110 ? 3.808 -2.571 -4.648 1.00 95.31 110 SER A C 1
ATOM 882 O O . SER A 1 110 ? 4.566 -3.263 -3.967 1.00 95.31 110 SER A O 1
ATOM 884 N N . LEU A 1 111 ? 2.541 -2.914 -4.874 1.00 95.69 111 LEU A N 1
ATOM 885 C CA . LEU A 1 111 ? 1.835 -3.992 -4.183 1.00 95.69 111 LEU A CA 1
ATOM 886 C C . LEU A 1 111 ? 1.119 -4.910 -5.175 1.00 95.69 111 LEU A C 1
ATOM 888 O O . LEU A 1 111 ? 0.540 -4.448 -6.157 1.00 95.69 111 LEU A O 1
ATOM 892 N N . ALA A 1 112 ? 1.121 -6.213 -4.899 1.00 95.31 112 ALA A N 1
ATOM 893 C CA . ALA A 1 112 ? 0.249 -7.166 -5.579 1.00 95.31 112 ALA A CA 1
ATOM 894 C C . ALA A 1 112 ? -0.535 -8.004 -4.571 1.00 95.31 112 ALA A C 1
ATOM 896 O O . ALA A 1 112 ? 0.049 -8.566 -3.641 1.00 95.31 112 ALA A O 1
ATOM 897 N N . VAL A 1 113 ? -1.842 -8.117 -4.775 1.00 91.00 113 VAL A N 1
ATOM 898 C CA . VAL A 1 113 ? -2.684 -9.062 -4.038 1.00 91.00 113 VAL A CA 1
ATOM 899 C C . VAL A 1 113 ? -2.404 -10.473 -4.562 1.00 91.00 113 VAL A C 1
ATOM 901 O O . VAL A 1 113 ? -2.257 -10.669 -5.772 1.00 91.00 113 VAL A O 1
ATOM 904 N N . GLY A 1 114 ? -2.229 -11.417 -3.632 1.00 76.19 114 GLY A N 1
ATOM 905 C CA . GLY A 1 114 ? -1.942 -12.825 -3.928 1.00 76.19 114 GLY A CA 1
ATOM 906 C C . GLY A 1 114 ? -3.163 -13.625 -4.348 1.00 76.19 114 GLY A C 1
ATOM 907 O O . GLY A 1 114 ? -4.289 -13.192 -4.027 1.00 76.19 114 GLY A O 1
#

Radius of gyration: 14.37 Å; chains: 1; bounding box: 40×30×33 Å

Foldseek 3Di:
DDPDDPLVPDDPVVVVVVLVDQAVFAWKFKFDPVDLETDTWTWHAPPVQQWTWTAPDPPGTPDIAHPVFFPDKAQFDPDPRCVSNVVVVADRRQKIWTWGDDDPDTDIIIIGHD

InterPro domains:
  IPR011993 PH-like domain superfamily [G3DSA:2.30.29.30] (12-113)